Protein AF-A0A9D4AHJ7-F1 (afdb_monomer_lite)

Organism: NCBI:txid47602

Secondary structure (DSSP, 8-state):
-----------------PPPPPPPHHHHHHHHHHHHHHHTTTS---HHHHHHHHHHHHHHHHHHHHHHHHHHHHHHHHHHHHHHHHHHHHHHHHHHHHHHTT-----SSSGGGGGG-

Sequence (117 aa):
MASSTLNQKSKFHARSNSLPSRPHPLVTQIDEHLCRLKSNESASSSSSSMSRKLSGLRDLYELVNELLNGSLKLLDVCGVAKDALLQAKEDTQQLPSILRRRGDEAGFTYEAKEYLA

InterPro domains:
  IPR004320 Protein BPS1, chloroplastic [PF03087] (62-116)

Foldseek 3Di:
DDDDDDPPPDPPDDDDDDDDDDDDPLVVVLVVLVVVLVVLPPDDDDPVSVVVNVVSVVVSVVSVVVVVVVVVVVVVVVVVVVVVVVVVVVVVVCVVVVVVVVPPPVDPPPVVVVVVD

Radius of gyration: 31.53 Å; chains: 1; bounding box: 81×39×82 Å

Structure (mmCIF, N/CA/C/O backbone):
data_AF-A0A9D4AHJ7-F1
#
_entry.id   AF-A0A9D4AHJ7-F1
#
loop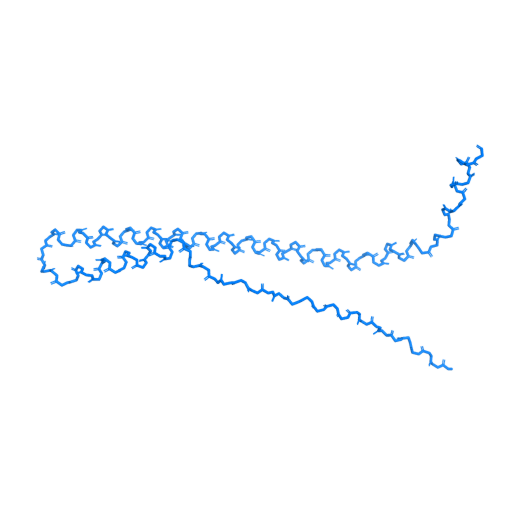_
_atom_site.group_PDB
_atom_site.id
_atom_site.type_symbol
_atom_site.label_atom_id
_atom_site.label_alt_id
_atom_site.label_comp_id
_atom_site.label_asym_id
_atom_site.label_entity_id
_atom_site.label_seq_id
_atom_site.pdbx_PDB_ins_code
_atom_site.Cartn_x
_atom_site.Cartn_y
_atom_site.Cartn_z
_atom_site.occupancy
_atom_site.B_iso_or_equiv
_atom_site.auth_seq_id
_atom_site.auth_comp_id
_atom_site.auth_asym_id
_atom_site.auth_atom_id
_atom_site.pdbx_PDB_model_num
ATOM 1 N N . MET A 1 1 ? -13.984 -24.833 57.376 1.00 36.19 1 MET A N 1
ATOM 2 C CA . MET A 1 1 ? -13.623 -25.634 56.189 1.00 36.19 1 MET A CA 1
ATOM 3 C C . MET A 1 1 ? -13.567 -24.698 54.997 1.00 36.19 1 MET A C 1
ATOM 5 O O . MET A 1 1 ? -14.553 -24.020 54.744 1.00 36.19 1 MET A O 1
ATOM 9 N N . ALA A 1 2 ? -12.405 -24.570 54.357 1.00 39.50 2 ALA A N 1
ATOM 10 C CA . ALA A 1 2 ? -12.211 -23.689 53.211 1.00 39.50 2 ALA A CA 1
ATOM 11 C C . ALA A 1 2 ? -12.496 -24.477 51.927 1.00 39.50 2 ALA A C 1
ATOM 13 O O . ALA A 1 2 ? -11.730 -25.370 51.574 1.00 39.50 2 ALA A O 1
ATOM 14 N N . SER A 1 3 ? -13.604 -24.169 51.257 1.00 47.22 3 SER A N 1
ATOM 15 C CA . SER A 1 3 ? -13.930 -24.748 49.953 1.00 47.22 3 SER A CA 1
ATOM 16 C C . SER A 1 3 ? -13.391 -23.827 48.864 1.00 47.22 3 SER A C 1
ATOM 18 O O . SER A 1 3 ? -13.928 -22.749 48.617 1.00 47.22 3 SER A O 1
ATOM 20 N N . SER A 1 4 ? -12.287 -24.231 48.248 1.00 47.09 4 SER A N 1
ATOM 21 C CA . SER A 1 4 ? -11.674 -23.572 47.100 1.00 47.09 4 SER A CA 1
ATOM 22 C C . SER A 1 4 ? -12.402 -23.975 45.815 1.00 47.09 4 SER A C 1
ATOM 24 O O . SER A 1 4 ? -12.276 -25.098 45.333 1.00 47.09 4 SER A O 1
ATOM 26 N N . THR A 1 5 ? -13.170 -23.049 45.239 1.00 52.81 5 THR A N 1
ATOM 27 C CA . THR A 1 5 ? -13.838 -23.256 43.948 1.00 52.81 5 THR A CA 1
ATOM 28 C C . THR A 1 5 ? -12.824 -23.106 42.814 1.00 52.81 5 THR A C 1
ATOM 30 O O . THR A 1 5 ? -12.237 -22.045 42.596 1.00 52.81 5 THR A O 1
ATOM 33 N N . LEU A 1 6 ? -12.596 -24.212 42.111 1.00 50.75 6 LEU A N 1
ATOM 34 C CA . LEU A 1 6 ? -11.626 -24.371 41.037 1.00 50.75 6 LEU A CA 1
ATOM 35 C C . LEU A 1 6 ? -12.051 -23.546 39.810 1.00 50.75 6 LEU A C 1
ATOM 37 O O . LEU A 1 6 ? -13.030 -23.854 39.136 1.00 50.75 6 LEU A O 1
ATOM 41 N N . ASN A 1 7 ? -11.305 -22.478 39.528 1.00 52.47 7 ASN A N 1
ATOM 42 C CA . ASN A 1 7 ? -11.457 -21.635 38.344 1.00 52.47 7 ASN A CA 1
ATOM 43 C C . ASN A 1 7 ? -11.007 -22.420 37.095 1.00 52.47 7 ASN A C 1
ATOM 45 O O . ASN A 1 7 ? -9.845 -22.353 36.687 1.00 52.47 7 ASN A O 1
ATOM 49 N N . GLN A 1 8 ? -11.908 -23.217 36.512 1.00 55.41 8 GLN A N 1
ATOM 50 C CA . GLN A 1 8 ? -11.680 -23.865 35.220 1.00 55.41 8 GLN A CA 1
ATOM 51 C C . GLN A 1 8 ? -11.758 -22.816 34.104 1.00 55.41 8 GLN A C 1
ATOM 53 O O . GLN A 1 8 ? -12.785 -22.634 33.458 1.00 55.41 8 GLN A O 1
ATOM 58 N N . LYS A 1 9 ? -10.642 -22.122 33.854 1.00 60.97 9 LYS A N 1
ATOM 59 C CA . LYS A 1 9 ? -10.443 -21.375 32.606 1.00 60.97 9 LYS A CA 1
ATOM 60 C C . LYS A 1 9 ? -10.512 -22.363 31.441 1.00 60.97 9 LYS A C 1
ATOM 62 O O . LYS A 1 9 ? -9.597 -23.171 31.265 1.00 60.97 9 LYS A O 1
ATOM 67 N N . SER A 1 10 ? -11.575 -22.305 30.644 1.00 61.41 10 SER A N 1
ATOM 68 C CA . SER A 1 10 ? -11.661 -23.043 29.387 1.00 61.41 10 SER A CA 1
ATOM 69 C C . SER A 1 10 ? -10.580 -22.523 28.431 1.00 61.41 10 SER A C 1
ATOM 71 O O . SER A 1 10 ? -10.587 -21.380 27.978 1.00 61.41 10 SER A O 1
ATOM 73 N N . LYS A 1 11 ? -9.572 -23.363 28.180 1.00 64.56 11 LYS A N 1
ATOM 74 C CA . LYS A 1 11 ? -8.455 -23.084 27.271 1.00 64.56 11 LYS A CA 1
ATOM 75 C C . LYS A 1 11 ? -8.911 -23.295 25.826 1.00 64.56 11 LYS A C 1
ATOM 77 O O . LYS A 1 11 ? -8.563 -24.298 25.212 1.00 64.56 11 LYS A O 1
ATOM 82 N N . PHE A 1 12 ? -9.685 -22.371 25.269 1.00 56.44 12 PHE A N 1
ATOM 83 C CA . PHE A 1 12 ? -9.896 -22.346 23.821 1.00 56.44 12 PHE A CA 1
ATOM 84 C C . PHE A 1 12 ? -8.654 -21.735 23.159 1.00 56.44 12 PHE A C 1
ATOM 86 O O . PHE A 1 12 ? -8.439 -20.527 23.207 1.00 56.44 12 PHE A O 1
ATOM 93 N N . HIS A 1 13 ? -7.791 -22.579 22.590 1.00 63.31 13 HIS A N 1
ATOM 94 C CA . HIS A 1 13 ? -6.625 -22.138 21.826 1.00 63.31 13 HIS A CA 1
ATOM 95 C C . HIS A 1 13 ? -6.999 -22.069 20.343 1.00 63.31 13 HIS A C 1
ATOM 97 O O . HIS A 1 13 ? -6.842 -23.041 19.606 1.00 63.31 13 HIS A O 1
ATOM 103 N N . ALA A 1 14 ? -7.528 -20.924 19.913 1.00 65.75 14 ALA A N 1
ATOM 104 C CA . ALA A 1 14 ? -7.669 -20.628 18.494 1.00 65.75 14 ALA A CA 1
ATOM 105 C C . ALA A 1 14 ? -6.262 -20.440 17.901 1.00 65.75 14 ALA A C 1
ATOM 107 O O . ALA A 1 14 ? -5.559 -19.490 18.243 1.00 65.75 14 ALA A O 1
ATOM 108 N N . ARG A 1 15 ? -5.820 -21.383 17.064 1.00 72.44 15 ARG A N 1
ATOM 109 C CA . ARG A 1 15 ? -4.576 -21.268 16.295 1.00 72.44 15 ARG A CA 1
ATOM 110 C C . ARG A 1 15 ? -4.911 -20.725 14.917 1.00 72.44 15 ARG A C 1
ATOM 112 O O . ARG A 1 15 ? -5.563 -21.414 14.141 1.00 72.44 15 ARG A O 1
ATOM 119 N N . SER A 1 16 ? -4.458 -19.513 14.623 1.00 78.19 16 SER A N 1
ATOM 120 C CA . SER A 1 16 ? -4.537 -18.949 13.278 1.00 78.19 16 SER A CA 1
ATOM 121 C C . SER A 1 16 ? -3.632 -19.737 12.333 1.00 78.19 16 SER A C 1
ATOM 123 O O . SER A 1 16 ? -2.453 -19.944 12.610 1.00 78.19 16 SER A O 1
ATOM 125 N N . ASN A 1 17 ? -4.180 -20.166 11.210 1.00 77.38 17 ASN A N 1
ATOM 126 C CA . ASN A 1 17 ? -3.489 -20.822 10.113 1.00 77.38 17 ASN A CA 1
ATOM 127 C C . ASN A 1 17 ? -3.240 -19.787 9.006 1.00 77.38 17 ASN A C 1
ATOM 129 O O . ASN A 1 17 ? -4.184 -19.289 8.397 1.00 77.38 17 ASN A O 1
ATOM 133 N N . SER A 1 18 ? -1.975 -19.431 8.764 1.00 77.69 18 SER A N 1
ATOM 134 C CA . SER A 1 18 ? -1.602 -18.532 7.670 1.00 77.69 18 SER A CA 1
ATOM 135 C C . SER A 1 18 ? -1.664 -19.260 6.328 1.00 77.69 18 SER A C 1
ATOM 137 O O . SER A 1 18 ? -1.244 -20.409 6.197 1.00 77.69 18 SER A O 1
ATOM 139 N N . LEU A 1 19 ? -2.189 -18.574 5.316 1.00 79.44 19 LEU A N 1
ATOM 140 C CA . LEU A 1 19 ? -2.134 -19.023 3.929 1.00 79.44 19 LEU A CA 1
ATOM 141 C C . LEU A 1 19 ? -0.833 -18.528 3.271 1.00 79.44 19 LEU A C 1
ATOM 143 O O . LEU A 1 19 ? -0.250 -17.547 3.744 1.00 79.44 19 LEU A O 1
ATOM 147 N N . PRO A 1 20 ? -0.366 -19.175 2.187 1.00 76.69 20 PRO A N 1
ATOM 148 C CA . PRO A 1 20 ? 0.769 -18.683 1.412 1.00 76.69 20 PRO A CA 1
ATOM 149 C C . PRO A 1 20 ? 0.545 -17.228 0.982 1.00 76.69 20 PRO A C 1
ATOM 151 O O . PRO A 1 20 ? -0.514 -16.895 0.448 1.00 76.69 20 PRO A O 1
ATOM 154 N N . SER A 1 21 ? 1.541 -16.362 1.192 1.00 79.38 21 SER A N 1
ATOM 155 C CA . SER A 1 21 ? 1.463 -14.973 0.735 1.00 79.38 21 SER A CA 1
ATOM 156 C C . SER A 1 21 ? 1.692 -14.924 -0.774 1.00 79.38 21 SER A C 1
ATOM 158 O O . SER A 1 21 ? 2.754 -15.319 -1.259 1.00 79.38 21 SER A O 1
ATOM 160 N N . ARG A 1 22 ? 0.686 -14.472 -1.527 1.00 81.44 22 ARG A N 1
ATOM 161 C CA . ARG A 1 22 ? 0.802 -14.250 -2.972 1.00 81.44 22 ARG A CA 1
ATOM 162 C C . ARG A 1 22 ? 1.254 -12.804 -3.202 1.00 81.44 22 ARG A C 1
ATOM 164 O O . ARG A 1 22 ? 0.641 -11.905 -2.625 1.00 81.44 22 ARG A O 1
ATOM 171 N N . PRO A 1 23 ? 2.293 -12.554 -4.020 1.00 77.75 23 PRO A N 1
ATOM 172 C CA . PRO A 1 23 ? 2.743 -11.193 -4.283 1.00 77.75 23 PRO A CA 1
ATOM 173 C C . PRO A 1 23 ? 1.605 -10.366 -4.889 1.00 77.75 23 PRO A C 1
ATOM 175 O O . PRO A 1 23 ? 0.852 -10.845 -5.741 1.00 77.75 23 PRO A O 1
ATOM 178 N N . HIS A 1 24 ? 1.467 -9.130 -4.413 1.00 80.06 24 HIS A N 1
ATOM 179 C CA . HIS A 1 24 ? 0.453 -8.204 -4.901 1.00 80.06 24 HIS A CA 1
ATOM 180 C C . HIS A 1 24 ? 0.782 -7.785 -6.347 1.00 80.06 24 HIS A C 1
ATOM 182 O O . HIS A 1 24 ? 1.950 -7.495 -6.617 1.00 80.06 24 HIS A O 1
ATOM 188 N N . PRO A 1 25 ? -0.203 -7.674 -7.261 1.00 86.00 25 PRO A N 1
ATOM 189 C CA . PRO A 1 25 ? 0.038 -7.328 -8.668 1.00 86.00 25 PRO A CA 1
ATOM 190 C C . PRO A 1 25 ? 0.889 -6.066 -8.873 1.00 86.00 25 PRO A C 1
ATOM 192 O O . PRO A 1 25 ? 1.738 -6.032 -9.759 1.00 86.00 25 PRO A O 1
ATOM 195 N N . LEU A 1 26 ? 0.705 -5.052 -8.018 1.00 88.12 26 LEU A N 1
ATOM 196 C CA . LEU A 1 26 ? 1.501 -3.816 -8.047 1.00 88.12 26 LEU A CA 1
ATOM 197 C C . LEU A 1 26 ? 2.987 -4.049 -7.736 1.00 88.12 26 LEU A C 1
ATOM 199 O O . LEU A 1 26 ? 3.843 -3.425 -8.348 1.00 88.12 26 LEU A O 1
ATOM 203 N N . VAL A 1 27 ? 3.310 -4.964 -6.817 1.00 87.88 27 VAL A N 1
ATOM 204 C CA . VAL A 1 27 ? 4.705 -5.266 -6.450 1.00 87.88 27 VAL A CA 1
ATOM 205 C C . VAL A 1 27 ? 5.431 -5.920 -7.624 1.00 87.88 27 VAL A C 1
ATOM 207 O O . VAL A 1 27 ? 6.578 -5.586 -7.900 1.00 87.88 27 VAL A O 1
ATOM 210 N N . THR A 1 28 ? 4.744 -6.794 -8.360 1.00 89.00 28 THR A N 1
ATOM 211 C CA . THR A 1 28 ? 5.287 -7.409 -9.577 1.00 89.00 28 THR A CA 1
ATOM 212 C C . THR A 1 28 ? 5.528 -6.375 -10.683 1.00 89.00 28 THR A C 1
ATOM 214 O O . THR A 1 28 ? 6.572 -6.414 -11.326 1.00 89.00 28 THR A O 1
ATOM 217 N N . GLN A 1 29 ? 4.617 -5.411 -10.871 1.00 91.06 29 GLN A N 1
ATOM 218 C CA . GLN A 1 29 ? 4.791 -4.332 -11.859 1.00 91.06 29 GLN A CA 1
ATOM 219 C C . GLN A 1 29 ? 5.961 -3.399 -11.516 1.00 91.06 29 GLN A C 1
ATOM 221 O O . GLN A 1 29 ? 6.733 -3.018 -12.395 1.00 91.06 29 GLN A O 1
ATOM 226 N N . ILE A 1 30 ? 6.125 -3.052 -10.237 1.00 91.69 30 ILE A N 1
ATOM 227 C CA . ILE A 1 30 ? 7.253 -2.240 -9.756 1.00 91.69 30 ILE A CA 1
ATOM 228 C C . ILE A 1 30 ? 8.588 -2.921 -10.086 1.00 91.69 30 ILE A C 1
ATOM 230 O O . ILE A 1 30 ? 9.502 -2.271 -10.599 1.00 91.69 30 ILE A O 1
ATOM 234 N N . ASP A 1 31 ? 8.690 -4.227 -9.832 1.00 91.06 31 ASP A N 1
ATOM 235 C CA . ASP A 1 31 ? 9.901 -5.009 -10.098 1.00 91.06 31 ASP A CA 1
ATOM 236 C C . ASP A 1 31 ? 10.232 -5.070 -11.600 1.00 91.06 31 ASP A C 1
ATOM 238 O O . ASP A 1 31 ? 11.374 -4.858 -12.018 1.00 91.06 31 ASP A O 1
ATOM 242 N N . GLU A 1 32 ? 9.210 -5.240 -12.443 1.00 92.00 32 GLU A N 1
ATOM 243 C CA . GLU A 1 32 ? 9.359 -5.200 -13.898 1.00 92.00 32 GLU A CA 1
ATOM 244 C C . GLU A 1 32 ? 9.860 -3.829 -14.389 1.00 92.00 32 GLU A C 1
ATOM 246 O O . GLU A 1 32 ? 10.793 -3.746 -15.197 1.00 92.00 32 GLU A O 1
ATOM 251 N N . HIS A 1 33 ? 9.294 -2.731 -13.878 1.00 89.44 33 HIS A N 1
ATOM 252 C CA . HIS A 1 33 ? 9.721 -1.374 -14.230 1.00 89.44 33 HIS A CA 1
ATOM 253 C C . HIS A 1 33 ? 11.156 -1.071 -13.779 1.00 89.44 33 HIS A C 1
ATOM 255 O O . HIS A 1 33 ? 11.910 -0.436 -14.525 1.00 89.44 33 HIS A O 1
ATOM 261 N N . LEU A 1 34 ? 11.563 -1.564 -12.607 1.00 90.81 34 LEU A N 1
ATOM 262 C CA . LEU A 1 34 ? 12.940 -1.464 -12.123 1.00 90.81 34 LEU A CA 1
ATOM 263 C C . LEU A 1 34 ? 13.915 -2.233 -13.018 1.00 90.81 34 LEU A C 1
ATOM 265 O O . LEU A 1 34 ? 14.929 -1.666 -13.434 1.00 90.81 34 LEU A O 1
ATOM 269 N N . CYS A 1 35 ? 13.596 -3.481 -13.376 1.00 89.19 35 CYS A N 1
ATOM 270 C CA . CYS A 1 35 ? 14.410 -4.275 -14.300 1.00 89.19 35 CYS A CA 1
ATOM 271 C C . CYS A 1 35 ? 14.565 -3.579 -15.658 1.00 89.19 35 CYS A C 1
ATOM 273 O O . CYS A 1 35 ? 15.678 -3.448 -16.171 1.00 89.19 35 CYS A O 1
ATOM 275 N N . ARG A 1 36 ? 13.470 -3.047 -16.213 1.00 88.88 36 ARG A N 1
ATOM 276 C CA . ARG A 1 36 ? 13.498 -2.291 -17.474 1.00 88.88 36 ARG A CA 1
ATOM 277 C C . ARG A 1 36 ? 14.377 -1.042 -17.398 1.00 88.88 36 ARG A C 1
ATOM 279 O O . ARG A 1 36 ? 15.091 -0.741 -18.353 1.00 88.88 36 ARG A O 1
ATOM 286 N N . LEU A 1 37 ? 14.330 -0.299 -16.290 1.00 86.44 37 LEU A N 1
ATOM 287 C CA . LEU A 1 37 ? 15.170 0.886 -16.086 1.00 86.44 37 LEU A CA 1
ATOM 288 C C . LEU A 1 37 ? 16.651 0.521 -15.943 1.00 86.44 37 LEU A C 1
ATOM 290 O O . LEU A 1 37 ? 17.496 1.190 -16.543 1.00 86.44 37 LEU A O 1
ATOM 294 N N . LYS A 1 38 ? 16.953 -0.561 -15.214 1.00 86.31 38 LYS A N 1
ATOM 295 C CA . LYS A 1 38 ? 18.307 -1.097 -15.019 1.00 86.31 38 LYS A CA 1
ATOM 296 C C . LYS A 1 38 ? 18.985 -1.417 -16.355 1.00 86.31 38 LYS A C 1
ATOM 298 O O . LYS A 1 38 ? 20.127 -1.025 -16.571 1.00 86.31 38 LYS A O 1
ATOM 303 N N . SER A 1 39 ? 18.277 -2.054 -17.290 1.00 82.38 39 SER A N 1
ATOM 304 C CA . SER A 1 39 ? 18.821 -2.409 -18.611 1.00 82.38 39 SER A CA 1
ATOM 305 C C . SER A 1 39 ? 19.157 -1.203 -19.503 1.00 82.38 39 SER A C 1
ATOM 307 O O . SER A 1 39 ? 19.961 -1.326 -20.422 1.00 82.38 39 SER A O 1
ATOM 309 N N . ASN A 1 40 ? 18.587 -0.024 -19.233 1.00 75.88 40 ASN A N 1
ATOM 310 C CA . ASN A 1 40 ? 18.831 1.193 -20.018 1.00 75.88 40 ASN A CA 1
ATOM 311 C C . ASN A 1 40 ? 20.081 1.969 -19.557 1.00 75.88 40 ASN A C 1
ATOM 313 O O . ASN A 1 40 ? 20.447 2.979 -20.163 1.00 75.88 40 ASN A O 1
ATOM 317 N N . GLU A 1 41 ? 20.728 1.552 -18.464 1.00 69.56 41 GLU A N 1
ATOM 318 C CA . GLU A 1 41 ? 21.924 2.195 -17.908 1.00 69.56 41 GLU A CA 1
ATOM 319 C C . GLU A 1 41 ? 23.127 2.127 -18.867 1.00 69.56 41 GLU A C 1
ATOM 321 O O . GLU A 1 41 ? 23.885 3.087 -18.958 1.00 69.56 41 GLU A O 1
ATOM 326 N N . SER A 1 42 ? 23.236 1.050 -19.650 1.00 67.62 42 SER A N 1
ATOM 327 C CA . SER A 1 42 ? 24.407 0.713 -20.475 1.00 67.62 42 SER A CA 1
ATOM 328 C C . SER A 1 42 ? 24.487 1.418 -21.840 1.00 67.62 42 SER A C 1
ATOM 330 O O . SER A 1 42 ? 25.474 1.244 -22.552 1.00 67.62 42 SER A O 1
ATOM 332 N N . ALA A 1 43 ? 23.470 2.192 -22.238 1.00 57.75 43 ALA A N 1
ATOM 333 C CA . ALA A 1 43 ? 23.416 2.858 -23.542 1.00 57.75 43 ALA A CA 1
ATOM 334 C C . ALA A 1 43 ? 23.744 4.360 -23.430 1.00 57.75 43 ALA A C 1
ATOM 336 O O . ALA A 1 43 ? 23.084 5.098 -22.693 1.00 57.75 43 ALA A O 1
ATOM 337 N N . SER A 1 44 ? 24.756 4.781 -24.198 1.00 58.75 44 SER A N 1
ATOM 338 C CA . SER A 1 44 ? 25.387 6.107 -24.265 1.00 58.75 44 SER A CA 1
ATOM 339 C C . SER A 1 44 ? 24.467 7.326 -24.119 1.00 58.75 44 SER A C 1
ATOM 341 O O . SER A 1 44 ? 23.332 7.349 -24.606 1.00 58.75 44 SER A O 1
ATOM 343 N N . SER A 1 45 ? 25.044 8.372 -23.511 1.00 64.06 45 SER A N 1
ATOM 344 C CA . SER A 1 45 ? 24.538 9.727 -23.238 1.00 64.06 45 SER A CA 1
ATOM 345 C C . SER A 1 45 ? 23.974 10.460 -24.462 1.00 64.06 45 SER A C 1
ATOM 347 O O . SER A 1 4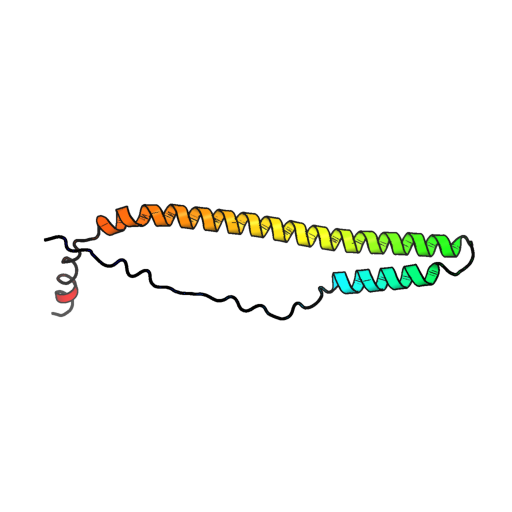5 ? 24.543 11.424 -24.966 1.00 64.06 45 SER A O 1
ATOM 349 N N . SER A 1 46 ? 22.824 10.001 -24.938 1.00 76.94 46 SER A N 1
ATOM 350 C CA . SER A 1 46 ? 21.992 10.658 -25.940 1.00 76.94 46 SER A CA 1
ATOM 351 C C . SER A 1 46 ? 20.737 11.221 -25.271 1.00 76.94 46 SER A C 1
ATOM 353 O O . SER A 1 46 ? 20.196 10.635 -24.330 1.00 76.94 46 SER A O 1
ATOM 355 N N . SER A 1 47 ? 20.258 12.362 -25.769 1.00 75.38 47 SER A N 1
ATOM 356 C CA . SER A 1 47 ? 19.067 13.056 -25.250 1.00 75.38 47 SER A CA 1
ATOM 357 C C . SER A 1 47 ? 17.833 12.142 -25.168 1.00 75.38 47 SER A C 1
ATOM 359 O O . SER A 1 47 ? 17.144 12.104 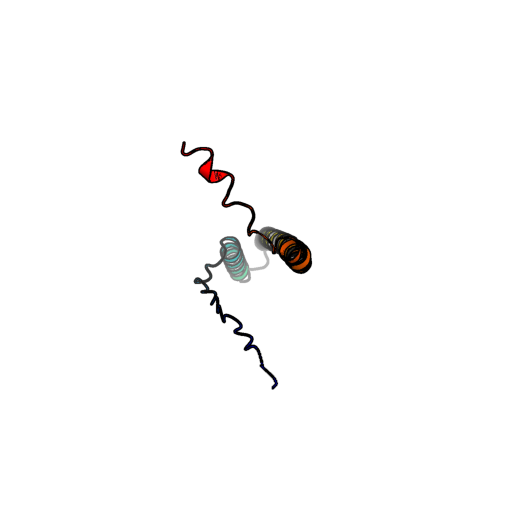-24.150 1.00 75.38 47 SER A O 1
ATOM 361 N N . SER A 1 48 ? 17.622 11.298 -26.184 1.00 79.06 48 SER A N 1
ATOM 362 C CA . SER A 1 48 ? 16.509 10.344 -26.241 1.00 79.06 48 SER A CA 1
ATOM 363 C C . SER A 1 48 ? 16.577 9.245 -25.168 1.00 79.06 48 SER A C 1
ATOM 365 O O . SER A 1 48 ? 15.539 8.853 -24.635 1.00 79.06 48 SER A O 1
ATOM 367 N N . SER A 1 49 ? 17.773 8.767 -24.796 1.00 83.25 49 SER A N 1
ATOM 368 C CA . SER A 1 49 ? 17.961 7.778 -23.717 1.00 83.25 49 SER A CA 1
ATOM 369 C C . SER A 1 49 ? 17.600 8.364 -22.344 1.00 83.25 49 SER A C 1
ATOM 371 O O . SER A 1 49 ? 16.950 7.705 -21.528 1.00 83.25 49 SER A O 1
ATOM 373 N N . MET A 1 50 ? 17.927 9.641 -22.111 1.00 86.94 50 MET A N 1
ATOM 374 C CA . MET A 1 50 ? 17.562 10.342 -20.875 1.00 86.94 50 MET A CA 1
ATOM 375 C C . MET A 1 50 ? 16.044 10.516 -20.735 1.00 86.94 50 MET A C 1
ATOM 377 O O . MET A 1 50 ? 15.496 10.220 -19.675 1.00 86.94 50 MET A O 1
ATOM 381 N N . SER A 1 51 ? 15.336 10.914 -21.799 1.00 87.88 51 SER A N 1
ATOM 382 C CA . SER A 1 51 ? 13.870 11.066 -21.771 1.00 87.88 51 SER A CA 1
ATOM 383 C C . SER A 1 51 ? 13.142 9.758 -21.432 1.00 87.88 51 SER A C 1
ATOM 385 O O . SER A 1 51 ? 12.158 9.761 -20.688 1.00 87.88 51 SER A O 1
ATOM 387 N N . ARG A 1 52 ? 13.642 8.616 -21.926 1.00 87.00 52 ARG A N 1
ATOM 388 C CA . ARG A 1 52 ? 13.085 7.284 -21.618 1.00 87.00 52 ARG A CA 1
ATOM 389 C C . ARG A 1 52 ? 13.320 6.869 -20.163 1.00 87.00 52 ARG A C 1
ATOM 391 O O . ARG A 1 52 ? 12.444 6.266 -19.553 1.00 87.00 52 ARG A O 1
ATOM 398 N N . LYS A 1 53 ? 14.477 7.213 -19.587 1.00 88.44 53 LYS A N 1
ATOM 399 C CA . LYS A 1 53 ? 14.749 6.987 -18.156 1.00 88.44 53 LYS A CA 1
ATOM 400 C C . LYS A 1 53 ? 13.841 7.843 -17.272 1.00 88.44 53 LYS A C 1
ATOM 402 O O . LYS A 1 53 ? 13.264 7.327 -16.324 1.00 88.44 53 LYS A O 1
ATOM 407 N N . LEU A 1 54 ? 13.678 9.126 -17.602 1.00 90.25 54 LEU A N 1
ATOM 408 C CA . LEU A 1 54 ? 12.838 10.051 -16.833 1.00 90.25 54 LEU A CA 1
ATOM 409 C C . LEU A 1 54 ? 11.355 9.662 -16.853 1.00 90.25 54 LEU A C 1
ATOM 411 O O . LEU A 1 54 ? 10.694 9.742 -15.822 1.00 90.25 54 LEU A O 1
ATOM 415 N N . SER A 1 55 ? 10.841 9.217 -18.002 1.00 89.94 55 SER A N 1
ATOM 416 C CA . SER A 1 55 ? 9.475 8.677 -18.092 1.00 89.94 55 SER A CA 1
ATOM 417 C C . SER A 1 55 ? 9.322 7.404 -17.262 1.00 89.94 55 SER A C 1
ATOM 419 O O . SER A 1 55 ? 8.445 7.353 -16.411 1.00 89.94 55 SER A O 1
ATOM 421 N N . GLY A 1 56 ? 10.234 6.435 -17.387 1.00 90.88 56 GLY A N 1
ATOM 422 C CA . GLY A 1 56 ? 10.159 5.215 -16.578 1.00 90.88 56 GLY A CA 1
ATOM 423 C C . GLY A 1 56 ? 10.244 5.464 -15.064 1.00 90.88 56 GLY A C 1
ATOM 424 O O . GLY A 1 56 ? 9.588 4.762 -14.299 1.00 90.88 56 GLY A O 1
ATOM 425 N N . LEU A 1 57 ? 11.011 6.470 -14.622 1.00 92.62 57 LEU A N 1
ATOM 426 C CA . LEU A 1 57 ? 11.054 6.883 -13.213 1.00 92.62 57 LEU A CA 1
ATOM 427 C C . LEU A 1 57 ? 9.735 7.503 -12.741 1.00 92.62 57 LEU A C 1
ATOM 429 O O . LEU A 1 57 ? 9.336 7.268 -11.602 1.00 92.62 57 LEU A O 1
ATOM 433 N N . ARG A 1 58 ? 9.057 8.276 -13.598 1.00 93.44 58 ARG A N 1
ATOM 434 C CA . ARG A 1 58 ? 7.722 8.813 -13.306 1.00 93.44 58 ARG A CA 1
ATOM 435 C C . ARG A 1 58 ? 6.710 7.686 -13.130 1.00 93.44 58 ARG A C 1
ATOM 437 O O . ARG A 1 58 ? 6.038 7.658 -12.106 1.00 93.44 58 ARG A O 1
ATOM 444 N N . ASP A 1 59 ? 6.666 6.744 -14.067 1.00 92.19 59 ASP A N 1
ATOM 445 C CA . ASP A 1 59 ? 5.740 5.607 -14.006 1.00 92.19 59 ASP A CA 1
ATOM 446 C C . ASP A 1 59 ? 5.972 4.778 -12.730 1.00 92.19 59 ASP A C 1
ATOM 448 O O . ASP A 1 59 ? 5.038 4.400 -12.027 1.00 92.19 59 ASP A O 1
ATOM 452 N N . LEU A 1 60 ? 7.244 4.542 -12.383 1.00 93.31 60 LEU A N 1
ATOM 453 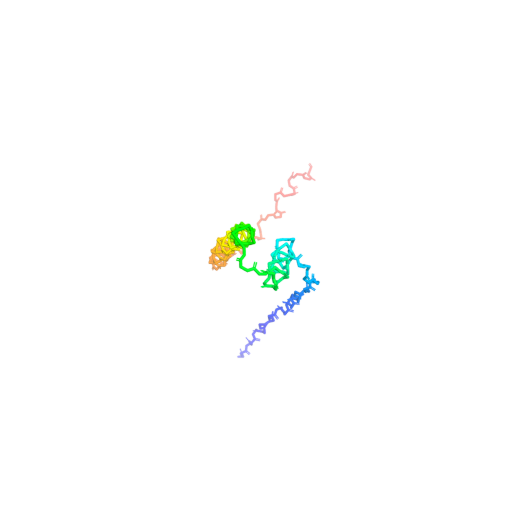C CA . LEU A 1 60 ? 7.615 3.829 -11.162 1.00 93.31 60 LEU A CA 1
ATOM 454 C C . LEU A 1 60 ? 7.169 4.579 -9.897 1.00 93.31 60 LEU A C 1
ATOM 456 O O . LEU A 1 60 ? 6.688 3.958 -8.950 1.00 93.31 60 LEU A O 1
ATOM 460 N N . TYR A 1 61 ? 7.324 5.905 -9.878 1.00 94.00 61 TYR A N 1
ATOM 461 C CA . TYR A 1 61 ? 6.874 6.740 -8.767 1.00 94.00 61 TYR A CA 1
ATOM 462 C C . TYR A 1 61 ? 5.356 6.649 -8.568 1.00 94.00 61 TYR A C 1
ATOM 464 O O . TYR A 1 61 ? 4.898 6.511 -7.434 1.00 94.00 61 TYR A O 1
ATOM 472 N N . GLU A 1 62 ? 4.578 6.670 -9.652 1.00 94.06 62 GLU A N 1
ATOM 473 C CA . GLU A 1 62 ? 3.118 6.542 -9.592 1.00 94.06 62 GLU A CA 1
ATOM 474 C C . GLU A 1 62 ? 2.684 5.186 -9.010 1.00 94.06 62 GLU A C 1
ATOM 476 O O . GLU A 1 62 ? 1.866 5.159 -8.086 1.00 94.06 62 GLU A O 1
ATOM 481 N N . LEU A 1 63 ? 3.300 4.079 -9.447 1.00 92.31 63 LEU A N 1
ATOM 482 C CA . LEU A 1 63 ? 3.023 2.735 -8.914 1.00 92.31 63 LEU A CA 1
ATOM 483 C C . LEU A 1 63 ? 3.331 2.615 -7.413 1.00 92.31 63 LEU A C 1
ATOM 485 O O . LEU A 1 63 ? 2.555 2.038 -6.646 1.00 92.31 63 LEU A O 1
ATOM 489 N N . VAL A 1 64 ? 4.465 3.167 -6.972 1.00 93.50 64 VAL A N 1
ATOM 490 C CA . VAL A 1 64 ? 4.853 3.166 -5.552 1.00 93.50 64 VAL A CA 1
ATOM 491 C C . VAL A 1 64 ? 3.883 4.009 -4.722 1.00 93.50 64 VAL A C 1
ATOM 493 O O . VAL A 1 64 ? 3.488 3.598 -3.629 1.00 93.50 64 VAL A O 1
ATOM 496 N N . ASN A 1 65 ? 3.464 5.164 -5.240 1.00 94.94 65 ASN A N 1
ATOM 497 C CA . ASN A 1 65 ? 2.497 6.028 -4.574 1.00 94.94 65 ASN A CA 1
ATOM 498 C C . ASN A 1 65 ? 1.129 5.341 -4.409 1.00 94.94 65 ASN A C 1
ATOM 500 O O . ASN A 1 65 ? 0.515 5.431 -3.344 1.00 94.94 65 ASN A O 1
ATOM 504 N N . GLU A 1 66 ? 0.666 4.600 -5.419 1.00 93.88 66 GLU A N 1
ATOM 505 C CA . GLU A 1 66 ? -0.571 3.817 -5.331 1.00 93.88 66 GLU A CA 1
ATOM 506 C C . GLU A 1 66 ? -0.484 2.718 -4.259 1.00 93.88 66 GLU A C 1
ATOM 508 O O . GLU A 1 66 ? -1.391 2.578 -3.432 1.00 93.88 66 GLU A O 1
ATOM 513 N N . LEU A 1 67 ? 0.635 1.987 -4.215 1.00 93.06 67 LEU A N 1
ATOM 514 C CA . LEU A 1 67 ? 0.885 0.954 -3.206 1.00 93.06 67 LEU A CA 1
ATOM 515 C C . LEU A 1 67 ? 0.874 1.526 -1.776 1.00 93.06 67 LEU A C 1
ATOM 517 O O . LEU A 1 67 ? 0.275 0.940 -0.867 1.00 93.06 67 LEU A O 1
ATOM 521 N N . LEU A 1 68 ? 1.518 2.677 -1.574 1.00 94.12 68 LEU A N 1
ATOM 522 C CA . LEU A 1 68 ? 1.541 3.386 -0.291 1.00 94.12 68 LEU A CA 1
ATOM 523 C C . LEU A 1 68 ? 0.141 3.840 0.127 1.00 94.12 68 LEU A C 1
ATOM 525 O O . LEU A 1 68 ? -0.263 3.610 1.266 1.00 94.12 68 LEU A O 1
ATOM 529 N N . ASN A 1 69 ? -0.625 4.418 -0.798 1.00 95.50 69 ASN A N 1
ATOM 530 C CA . ASN A 1 69 ? -2.003 4.834 -0.550 1.00 95.50 69 ASN A CA 1
ATOM 531 C C . ASN A 1 69 ? -2.901 3.649 -0.152 1.00 95.50 69 ASN A C 1
ATOM 533 O O . ASN A 1 69 ? -3.693 3.758 0.782 1.00 95.50 69 ASN A O 1
ATOM 537 N N . GLY A 1 70 ? -2.758 2.498 -0.818 1.00 92.50 70 GLY A N 1
ATOM 538 C CA . GLY A 1 70 ? -3.459 1.270 -0.433 1.00 92.50 70 GLY A CA 1
ATOM 539 C C . GLY A 1 70 ? -3.088 0.797 0.976 1.00 92.50 70 GLY A C 1
ATOM 540 O O . GLY A 1 70 ? -3.963 0.457 1.771 1.00 92.50 70 GLY A O 1
ATOM 541 N N . SER A 1 71 ? -1.797 0.840 1.310 1.00 93.44 71 SER A N 1
ATOM 542 C CA . SER A 1 71 ? -1.284 0.434 2.625 1.00 93.44 71 SER A CA 1
ATOM 543 C C . SER A 1 71 ? -1.775 1.346 3.754 1.00 93.44 71 SER A C 1
ATOM 545 O O . SER A 1 71 ? -2.145 0.857 4.820 1.00 93.44 71 SER A O 1
ATOM 547 N N . LEU A 1 72 ? -1.834 2.660 3.517 1.00 95.56 72 LEU A N 1
ATOM 548 C CA . LEU A 1 72 ? -2.345 3.633 4.483 1.00 95.56 72 LEU A CA 1
ATOM 549 C C . LEU A 1 72 ? -3.831 3.397 4.784 1.00 95.56 72 LEU A C 1
ATOM 551 O O . LEU A 1 72 ? -4.214 3.302 5.945 1.00 95.56 72 LEU A O 1
ATOM 555 N N . LYS A 1 73 ? -4.648 3.174 3.748 1.00 95.75 73 LYS A N 1
ATOM 556 C CA . LYS A 1 73 ? -6.073 2.844 3.918 1.00 95.75 73 LYS A CA 1
ATOM 557 C C . LYS A 1 73 ? -6.286 1.574 4.742 1.00 95.75 73 LYS A C 1
ATOM 559 O O . LYS A 1 73 ? -7.197 1.515 5.563 1.00 95.75 73 LYS A O 1
ATOM 564 N N . LEU A 1 74 ? -5.458 0.545 4.535 1.00 94.12 74 LEU A N 1
ATOM 565 C CA . LEU A 1 74 ? -5.520 -0.674 5.347 1.00 94.12 74 LEU A CA 1
ATOM 566 C C . LEU A 1 74 ? -5.186 -0.394 6.814 1.00 94.12 74 LEU A C 1
ATOM 568 O O . LEU A 1 74 ? -5.821 -0.973 7.696 1.00 94.12 74 LEU A O 1
ATOM 572 N N . LEU A 1 75 ? -4.227 0.495 7.084 1.00 96.00 75 LEU A N 1
ATOM 573 C CA . LEU A 1 75 ? -3.883 0.901 8.444 1.00 96.00 75 LEU A CA 1
ATOM 574 C C . LEU A 1 75 ? -5.045 1.641 9.122 1.00 96.00 75 LEU A C 1
ATOM 576 O O . LEU A 1 75 ? -5.350 1.337 10.274 1.00 96.00 75 LEU A O 1
ATOM 580 N N . ASP A 1 76 ? -5.734 2.529 8.401 1.00 96.62 76 ASP A N 1
ATOM 581 C CA . ASP A 1 76 ? -6.913 3.243 8.911 1.00 96.62 76 ASP A CA 1
ATOM 582 C C . ASP A 1 76 ? -8.034 2.268 9.299 1.00 96.62 76 ASP A C 1
ATOM 584 O O . ASP A 1 76 ? -8.577 2.334 10.403 1.00 96.62 76 ASP A O 1
ATOM 588 N N . VAL A 1 77 ? -8.335 1.296 8.427 1.00 97.19 77 VAL A N 1
ATOM 589 C CA . VAL A 1 77 ? -9.320 0.236 8.708 1.00 97.19 77 VAL A CA 1
ATOM 590 C C . VAL A 1 77 ? -8.907 -0.592 9.925 1.00 97.19 77 VAL A C 1
ATOM 592 O O . VAL A 1 77 ? -9.744 -0.888 10.778 1.00 97.19 77 VAL A O 1
ATOM 595 N N . CYS A 1 78 ? -7.623 -0.945 10.042 1.00 95.50 78 CYS A N 1
ATOM 596 C CA . CYS A 1 78 ? -7.107 -1.642 11.221 1.00 95.50 78 CYS A CA 1
ATOM 597 C C . CYS A 1 78 ? -7.283 -0.814 12.501 1.00 95.50 78 CYS A C 1
ATOM 599 O O . CYS A 1 78 ? -7.601 -1.381 13.545 1.00 95.50 78 CYS A O 1
ATOM 601 N N . GLY A 1 79 ? -7.104 0.508 12.426 1.00 96.75 79 GLY A N 1
ATOM 602 C CA . GLY A 1 79 ? -7.361 1.432 13.530 1.00 96.75 79 GLY A CA 1
ATOM 603 C C . GLY A 1 79 ? -8.814 1.366 13.993 1.00 96.75 79 GLY A C 1
ATOM 604 O O . GLY A 1 79 ? -9.073 1.031 15.147 1.00 96.75 79 GLY A O 1
ATOM 605 N N . VAL A 1 80 ? -9.757 1.553 13.065 1.00 97.06 80 VAL A N 1
ATOM 606 C CA . VAL A 1 80 ? -11.202 1.468 13.344 1.00 97.06 80 VAL A CA 1
ATOM 607 C C . VAL A 1 80 ? -11.583 0.106 13.927 1.00 97.06 80 VAL A C 1
ATOM 609 O O . VAL A 1 80 ? -12.311 0.031 14.917 1.00 97.06 80 VAL A O 1
ATOM 612 N N . ALA A 1 81 ? -11.072 -0.985 13.350 1.00 96.75 81 ALA A N 1
ATOM 613 C CA . ALA A 1 81 ? -11.327 -2.332 13.849 1.00 96.75 81 ALA A CA 1
ATOM 614 C C . ALA A 1 81 ? -10.790 -2.523 15.275 1.00 96.75 81 ALA A C 1
ATOM 616 O O . ALA A 1 81 ? -11.469 -3.112 16.116 1.00 96.75 81 ALA A O 1
ATOM 617 N N . LYS A 1 82 ? -9.592 -2.004 15.571 1.00 96.31 82 LYS A N 1
ATOM 618 C CA . LYS A 1 82 ? -9.008 -2.051 16.916 1.00 96.31 82 LYS A CA 1
ATOM 619 C C . LYS A 1 82 ? -9.878 -1.298 17.919 1.00 96.31 82 LYS A C 1
ATOM 621 O O . LYS A 1 82 ? -10.123 -1.824 18.999 1.00 96.31 82 LYS A O 1
ATOM 626 N N . ASP A 1 83 ? -10.355 -0.111 17.566 1.00 96.81 83 ASP A N 1
ATOM 627 C CA . ASP A 1 83 ? -11.161 0.719 18.462 1.00 96.81 83 ASP A CA 1
ATOM 628 C C . ASP A 1 83 ? -12.536 0.089 18.724 1.00 96.81 83 ASP A C 1
ATOM 630 O O . ASP A 1 83 ? -12.958 -0.011 19.875 1.00 96.81 83 ASP A O 1
ATOM 634 N N . ALA A 1 84 ? -13.184 -0.462 17.692 1.00 95.62 84 ALA A N 1
ATOM 635 C CA . ALA A 1 84 ? -14.424 -1.225 17.845 1.00 95.62 84 ALA A CA 1
ATOM 636 C C . ALA A 1 84 ? -14.242 -2.464 18.743 1.00 95.62 84 ALA A C 1
ATOM 638 O O . ALA A 1 84 ? -15.094 -2.768 19.579 1.00 95.62 84 ALA A O 1
ATOM 639 N N . LEU A 1 85 ? -13.113 -3.169 18.610 1.00 94.12 85 LEU A N 1
ATOM 640 C CA . LEU A 1 85 ? -12.777 -4.301 19.477 1.00 94.12 85 LEU A CA 1
ATOM 641 C C . LEU A 1 85 ? -12.510 -3.869 20.925 1.00 94.12 85 LEU A C 1
ATOM 643 O O . LEU A 1 85 ? -12.897 -4.582 21.853 1.00 94.12 85 LEU A O 1
ATOM 647 N N . LEU A 1 86 ? -11.856 -2.723 21.133 1.00 94.12 86 LEU A N 1
ATOM 648 C CA . LEU A 1 86 ? -11.648 -2.161 22.467 1.00 94.12 86 LEU A CA 1
ATOM 649 C C . LEU A 1 86 ? -12.982 -1.776 23.116 1.00 94.12 86 LEU A C 1
ATOM 651 O O . LEU A 1 86 ? -13.205 -2.152 24.267 1.00 94.12 86 LEU A O 1
ATOM 655 N N . GLN A 1 87 ? -13.887 -1.145 22.366 1.00 92.25 87 GLN A N 1
ATOM 656 C CA . GLN A 1 87 ? -15.225 -0.792 22.839 1.00 92.25 87 GLN A CA 1
ATOM 657 C C . GLN A 1 87 ? -16.032 -2.036 23.237 1.00 92.25 87 GLN A C 1
ATOM 659 O O . GLN A 1 87 ? -16.526 -2.126 24.358 1.00 92.25 87 GLN A O 1
ATOM 664 N N . ALA A 1 88 ? -16.080 -3.059 22.377 1.00 89.50 88 ALA A N 1
ATOM 665 C CA . ALA A 1 88 ? -16.796 -4.301 22.673 1.00 89.50 88 ALA A CA 1
ATOM 666 C C . ALA A 1 88 ? -16.252 -5.014 23.930 1.00 89.50 88 ALA A C 1
ATOM 668 O O . ALA A 1 88 ? -16.993 -5.655 24.685 1.00 89.50 88 ALA A O 1
ATOM 669 N N . LYS A 1 89 ? -14.943 -4.901 24.190 1.00 87.00 89 LYS A N 1
ATOM 670 C CA . LYS A 1 89 ? -14.324 -5.425 25.412 1.00 87.00 89 LYS A CA 1
ATOM 671 C C . LYS A 1 89 ? -14.738 -4.636 26.661 1.00 87.00 89 LYS A C 1
ATOM 673 O O . LYS A 1 89 ? -14.869 -5.238 27.724 1.00 87.00 89 LYS A O 1
ATOM 678 N N . GLU A 1 90 ? -14.918 -3.324 26.562 1.00 85.19 90 GLU A N 1
ATOM 679 C CA . GLU A 1 90 ? -15.391 -2.497 27.677 1.00 85.19 90 GLU A CA 1
ATOM 680 C C . GLU A 1 90 ? -16.874 -2.761 27.980 1.00 85.19 90 GLU A C 1
ATOM 682 O O . GLU A 1 90 ? -17.234 -3.032 29.128 1.00 85.19 90 GLU A O 1
ATOM 687 N N . ASP A 1 91 ? -17.712 -2.833 26.946 1.00 76.25 91 ASP A N 1
ATOM 688 C CA . ASP A 1 91 ? -19.148 -3.109 27.075 1.00 76.25 91 ASP A CA 1
ATOM 689 C C . ASP A 1 91 ? -19.416 -4.491 27.704 1.00 76.25 91 ASP A C 1
ATOM 691 O O . ASP A 1 91 ? -20.297 -4.659 28.554 1.00 76.25 91 ASP A O 1
ATOM 695 N N . THR A 1 92 ? -18.607 -5.500 27.360 1.00 72.75 92 THR A N 1
ATOM 696 C CA . THR A 1 92 ? -18.722 -6.843 27.954 1.00 72.75 92 THR A CA 1
ATOM 697 C C . THR A 1 92 ? -18.325 -6.907 29.429 1.00 72.75 92 THR A C 1
ATOM 699 O O . THR A 1 92 ? -18.802 -7.798 30.133 1.00 72.75 92 THR A O 1
ATOM 702 N N . GLN A 1 93 ? -17.527 -5.965 29.945 1.00 65.62 93 GLN A N 1
ATOM 703 C CA . GLN A 1 93 ? -17.240 -5.881 31.384 1.00 65.62 93 GLN A CA 1
ATOM 704 C C . GLN A 1 93 ? -18.409 -5.309 32.194 1.00 65.62 93 GLN A C 1
ATOM 706 O O . GLN A 1 93 ? -18.480 -5.561 33.397 1.00 65.62 93 GLN A O 1
ATOM 711 N N . GLN A 1 94 ? -19.350 -4.606 31.554 1.00 62.38 94 GLN A N 1
ATOM 712 C CA . GLN A 1 94 ? -20.563 -4.079 32.191 1.00 62.38 94 GLN A CA 1
ATOM 713 C C . GLN A 1 94 ? -21.720 -5.098 32.195 1.00 62.38 94 GLN A C 1
ATOM 715 O O . GLN A 1 94 ? -22.566 -5.076 33.092 1.00 62.38 94 GLN A O 1
ATOM 720 N N . LEU A 1 95 ? -21.727 -6.067 31.269 1.00 64.44 95 LEU A N 1
ATOM 721 C CA . LEU A 1 95 ? -22.729 -7.147 31.180 1.00 64.44 95 LEU A CA 1
ATOM 722 C C . LEU A 1 95 ? -22.903 -8.047 32.430 1.00 64.44 95 LEU A C 1
ATOM 724 O O . LEU A 1 95 ? -24.035 -8.480 32.666 1.00 64.44 95 LEU A O 1
ATOM 728 N N . PRO A 1 96 ? -21.893 -8.321 33.290 1.00 60.22 96 PRO A N 1
ATOM 729 C CA . PRO A 1 96 ? -22.096 -9.092 34.518 1.00 60.22 96 PRO A CA 1
ATOM 730 C C . PRO A 1 96 ? -23.086 -8.427 35.479 1.00 60.22 96 PRO A C 1
ATOM 732 O O . PRO A 1 96 ? -23.745 -9.122 36.251 1.00 60.22 96 PRO A O 1
ATOM 735 N N . SER A 1 97 ? -23.210 -7.094 35.438 1.00 57.91 97 SER A N 1
ATOM 736 C CA . SER A 1 97 ? -24.164 -6.353 36.271 1.00 57.91 97 SER A CA 1
ATOM 737 C C . SER A 1 97 ? -25.618 -6.554 35.817 1.00 57.91 97 SER A C 1
ATOM 739 O O . SER A 1 97 ? -26.516 -6.638 36.655 1.00 57.91 97 SER A O 1
ATOM 741 N N . ILE A 1 98 ? -2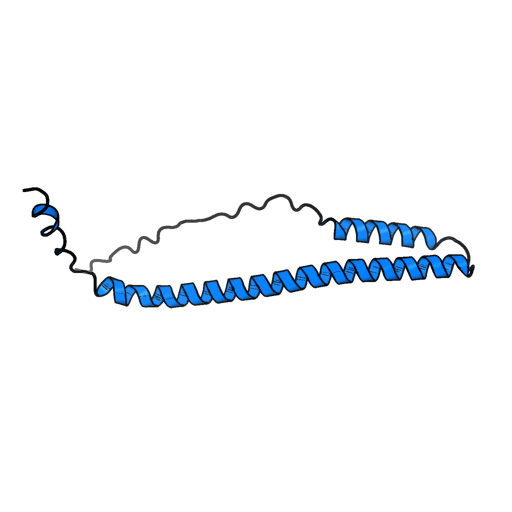5.837 -6.730 34.509 1.00 57.75 98 ILE A N 1
ATOM 742 C CA . ILE A 1 98 ? -27.146 -7.014 33.904 1.00 57.75 98 ILE A CA 1
ATOM 743 C C . ILE A 1 98 ? -27.520 -8.488 34.115 1.00 57.75 98 ILE A C 1
ATOM 745 O O . ILE A 1 98 ? -28.650 -8.788 34.493 1.00 57.75 98 ILE A O 1
ATOM 749 N N . LEU A 1 99 ? -26.564 -9.413 33.967 1.00 55.19 99 LEU A N 1
ATOM 750 C CA . LEU A 1 99 ? -26.809 -10.846 34.164 1.00 55.19 99 LEU A CA 1
ATOM 751 C C . LEU A 1 99 ? -27.019 -11.216 35.644 1.00 55.19 99 LEU A C 1
ATOM 753 O O . LEU A 1 99 ? -27.846 -12.068 35.948 1.00 55.19 99 LEU A O 1
ATOM 757 N N . ARG A 1 100 ? -26.345 -10.538 36.586 1.00 53.56 100 ARG A N 1
ATOM 758 C CA . ARG A 1 100 ? -26.595 -10.720 38.031 1.00 53.56 100 ARG A CA 1
ATOM 759 C C . ARG A 1 100 ? -27.960 -10.211 38.493 1.00 53.56 100 ARG A C 1
ATOM 761 O O . ARG A 1 100 ? -28.448 -10.692 39.507 1.00 53.56 100 ARG A O 1
ATOM 768 N N . ARG A 1 101 ? -28.580 -9.266 37.777 1.00 53.75 101 ARG A N 1
ATOM 769 C CA . ARG A 1 101 ? -29.961 -8.821 38.043 1.00 53.75 101 ARG A CA 1
ATOM 770 C C . ARG A 1 101 ? -31.023 -9.704 37.378 1.00 53.75 101 ARG A C 1
ATOM 772 O O . ARG A 1 101 ? -32.197 -9.543 37.675 1.00 53.75 101 ARG A O 1
ATOM 779 N N . ARG A 1 102 ? -30.617 -10.646 36.520 1.00 56.47 102 ARG A N 1
ATOM 780 C CA . ARG A 1 102 ? -31.484 -11.605 35.814 1.00 56.47 102 ARG A CA 1
ATOM 781 C C . ARG A 1 102 ? -31.252 -13.045 36.297 1.00 56.47 102 ARG A C 1
ATOM 783 O O . ARG A 1 102 ? -31.268 -13.987 35.514 1.00 56.47 102 ARG A O 1
ATOM 790 N N . GLY A 1 103 ? -30.934 -13.180 37.584 1.00 55.25 103 GLY A N 1
ATOM 791 C CA . GLY A 1 103 ? -30.548 -14.427 38.244 1.00 55.25 103 GLY A CA 1
ATOM 792 C C . GLY A 1 103 ? -31.662 -15.118 39.028 1.00 55.25 103 GLY A C 1
ATOM 793 O O . GLY A 1 103 ? -31.338 -16.019 39.785 1.00 55.25 103 GLY A O 1
ATOM 794 N N . ASP A 1 104 ? -32.925 -14.731 38.834 1.00 52.16 104 ASP A N 1
ATOM 795 C CA . ASP A 1 104 ? -34.096 -15.379 39.440 1.00 52.16 104 ASP A CA 1
ATOM 796 C C . ASP A 1 104 ? -35.136 -15.728 38.361 1.00 52.16 104 ASP A C 1
ATOM 798 O O . ASP A 1 104 ? -36.311 -15.399 38.462 1.00 52.16 104 ASP A O 1
ATOM 802 N N . GLU A 1 105 ? -34.719 -16.415 37.295 1.00 56.56 105 GLU A N 1
ATOM 803 C CA . GLU A 1 105 ? -35.657 -16.984 36.316 1.00 56.56 105 GLU A CA 1
ATOM 804 C C . GLU A 1 105 ? -36.159 -18.364 36.772 1.00 56.56 105 GLU A C 1
ATOM 806 O O . GLU A 1 105 ? -36.099 -19.357 36.052 1.00 56.56 105 GLU A O 1
ATOM 811 N N . ALA A 1 106 ? -36.711 -18.413 37.984 1.00 49.84 106 ALA A N 1
ATOM 812 C CA . ALA A 1 106 ? -37.733 -19.390 38.356 1.00 49.84 106 ALA A CA 1
ATOM 813 C C . ALA A 1 106 ? -39.130 -18.838 37.994 1.00 49.84 106 ALA A C 1
ATOM 815 O O . ALA A 1 106 ? -40.084 -19.029 38.737 1.00 49.84 106 ALA A O 1
ATOM 816 N N . GLY A 1 107 ? -39.240 -18.085 36.892 1.00 51.75 107 GLY A N 1
ATOM 817 C CA . GLY A 1 107 ? -40.376 -17.211 36.575 1.00 51.75 107 GLY A CA 1
ATOM 818 C C . GLY A 1 107 ? -41.157 -17.536 35.296 1.00 51.75 107 GLY A C 1
ATOM 819 O O . GLY A 1 107 ? -42.339 -17.232 35.217 1.00 51.75 107 GLY A O 1
ATOM 820 N N . PHE A 1 108 ? -40.534 -18.161 34.290 1.00 46.34 108 PHE A N 1
ATOM 821 C CA . PHE A 1 108 ? -41.120 -18.261 32.936 1.00 46.34 108 PHE A CA 1
ATOM 822 C C . PHE A 1 108 ? -41.715 -19.625 32.565 1.00 46.34 108 PHE A C 1
ATOM 824 O O . PHE A 1 108 ? -42.089 -19.846 31.416 1.00 46.34 108 PHE A O 1
ATOM 831 N N . THR A 1 109 ? -41.834 -20.567 33.501 1.00 46.50 109 THR A N 1
ATOM 832 C CA . THR A 1 109 ? -42.446 -21.880 33.209 1.00 46.50 109 THR A CA 1
ATOM 833 C C . THR A 1 109 ? -43.962 -21.911 33.429 1.00 46.50 109 THR A C 1
ATOM 835 O O . THR A 1 109 ? -44.593 -22.934 33.153 1.00 46.50 109 THR A O 1
ATOM 838 N N . TYR A 1 110 ? -44.564 -20.810 33.894 1.00 51.22 110 TYR A N 1
ATOM 839 C CA . TYR A 1 110 ? -46.000 -20.732 34.201 1.00 51.22 110 TYR A CA 1
ATOM 840 C C . TYR A 1 110 ? -46.840 -20.248 33.014 1.00 51.22 110 TYR A C 1
ATOM 842 O O . TYR A 1 110 ? -47.958 -20.718 32.832 1.00 51.22 110 TYR A O 1
ATOM 850 N N . GLU A 1 111 ? -46.293 -19.375 32.167 1.00 46.28 111 GLU A N 1
ATOM 851 C CA . GLU A 1 111 ? -47.049 -18.741 31.076 1.00 46.28 111 GLU A CA 1
ATOM 852 C C . GLU A 1 111 ? -47.206 -19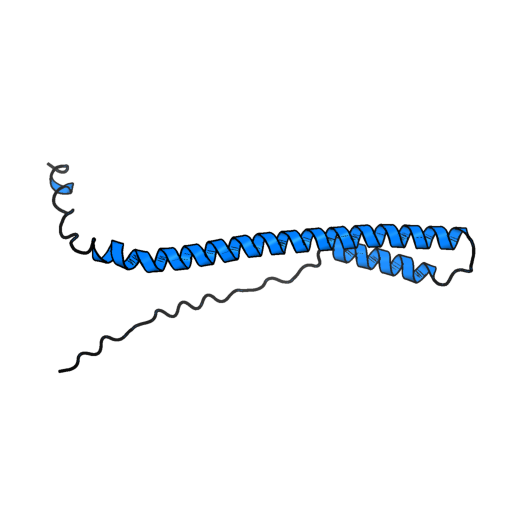.668 29.855 1.00 46.28 111 GLU A C 1
ATOM 854 O O . GLU A 1 111 ? -48.189 -19.596 29.129 1.00 46.28 111 GLU A O 1
ATOM 859 N N . ALA A 1 112 ? -46.308 -20.646 29.681 1.00 51.41 112 ALA A N 1
ATOM 860 C CA . ALA A 1 112 ? -46.395 -21.644 28.607 1.00 51.41 112 ALA A CA 1
ATOM 861 C C . ALA A 1 112 ? -47.428 -22.766 28.857 1.00 51.41 112 ALA A C 1
ATOM 863 O O . ALA A 1 112 ? -47.665 -23.581 27.968 1.00 51.41 112 ALA A O 1
ATOM 864 N N . LYS A 1 113 ? -48.038 -22.837 30.051 1.00 53.91 113 LYS A N 1
ATOM 865 C CA . LYS A 1 113 ? -49.089 -23.824 30.363 1.00 53.91 113 LYS A CA 1
ATOM 866 C C . LYS A 1 113 ? -50.505 -23.314 30.097 1.00 53.91 113 LYS A C 1
ATOM 868 O O . LYS A 1 113 ? -51.407 -24.136 29.995 1.00 53.91 113 LYS A O 1
ATOM 873 N N . GLU A 1 114 ? -50.701 -22.004 29.956 1.00 57.09 114 GLU A N 1
ATOM 874 C CA . GLU A 1 114 ? -52.021 -21.435 29.646 1.00 57.09 114 GLU A CA 1
ATOM 875 C C . GLU A 1 114 ? -52.380 -21.565 28.155 1.00 57.09 114 GLU A C 1
ATOM 877 O O . GLU A 1 114 ? -53.549 -21.627 27.796 1.00 57.09 114 GLU A O 1
ATOM 882 N N . TYR A 1 115 ? -51.378 -21.712 27.283 1.00 55.22 115 TYR A N 1
ATOM 883 C CA . TYR A 1 115 ? -51.564 -21.907 25.837 1.00 55.22 115 TYR A CA 1
ATOM 884 C C . TYR A 1 115 ? -51.683 -23.381 25.409 1.00 55.22 115 TYR A C 1
ATOM 886 O O . TYR A 1 115 ? -51.660 -23.680 24.216 1.00 55.22 115 TYR A O 1
ATOM 894 N N . LEU A 1 116 ? -51.764 -24.310 26.366 1.00 55.97 116 LEU A N 1
ATOM 895 C CA . LEU A 1 116 ? -51.840 -25.758 26.126 1.00 55.97 116 LEU A CA 1
ATOM 896 C C . LEU A 1 116 ? -53.085 -26.402 26.771 1.00 55.97 116 LEU A C 1
ATOM 898 O O . LEU A 1 116 ? -53.096 -27.615 26.988 1.00 55.97 116 LEU A O 1
ATOM 902 N N . ALA A 1 117 ? -54.104 -25.589 27.079 1.00 42.12 117 ALA A N 1
ATOM 903 C CA . ALA A 1 117 ? -55.436 -26.014 27.517 1.00 42.12 117 ALA A CA 1
ATOM 904 C C . ALA A 1 117 ? -56.450 -25.942 26.365 1.00 42.12 117 ALA A C 1
ATOM 906 O O . ALA A 1 117 ? -56.381 -24.970 25.579 1.00 42.12 117 ALA A O 1
#

pLDDT: mean 76.04, std 17.63, range [36.19, 97.19]